Protein AF-A0A527ZM57-F1 (afdb_monomer)

pLDDT: mean 93.77, std 7.43, range [57.5, 98.0]

Radius of gyration: 17.24 Å; Cα contacts (8 Å, |Δi|>4): 39; chains: 1; bounding box: 31×16×55 Å

Foldseek 3Di:
DVVPDDDDPCPCVCVVVVVVVVLQVVLCVLLVVPDGLPQDPPNDPVSSVVSNVVSNVCSVVVD

Structure (mmCIF, N/CA/C/O backbone):
data_AF-A0A527ZM57-F1
#
_entry.id   AF-A0A527ZM57-F1
#
loop_
_atom_site.group_PDB
_atom_site.id
_atom_site.type_symbol
_atom_site.label_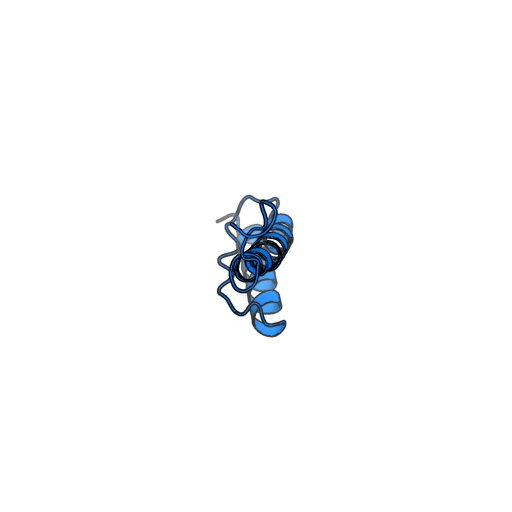atom_id
_atom_site.label_alt_id
_atom_site.label_comp_id
_atom_site.label_asym_id
_atom_site.label_entity_id
_atom_site.label_seq_id
_atom_site.pdbx_PDB_ins_code
_atom_site.Cartn_x
_atom_site.Cartn_y
_atom_site.Cartn_z
_atom_site.occupancy
_atom_site.B_iso_or_equiv
_atom_site.auth_seq_id
_atom_site.auth_comp_id
_atom_site.auth_asym_id
_atom_site.auth_atom_id
_atom_site.pdbx_PDB_model_num
ATOM 1 N N . THR A 1 1 ? 12.355 15.082 -32.348 1.00 61.12 1 THR A N 1
ATOM 2 C CA . THR A 1 1 ? 12.200 13.812 -31.605 1.00 61.12 1 THR A CA 1
ATOM 3 C C . THR A 1 1 ? 12.488 12.669 -32.553 1.00 61.12 1 THR A C 1
ATOM 5 O O . THR A 1 1 ? 12.011 12.707 -33.682 1.00 61.12 1 THR A O 1
ATOM 8 N N . VAL A 1 2 ? 13.292 11.687 -32.145 1.00 86.38 2 VAL A N 1
ATOM 9 C CA . VAL A 1 2 ? 13.563 10.497 -32.971 1.00 86.38 2 VAL A CA 1
ATOM 10 C C . VAL A 1 2 ? 12.238 9.765 -33.203 1.00 86.38 2 VAL A C 1
ATOM 12 O O . VAL A 1 2 ? 11.603 9.364 -32.240 1.00 86.38 2 VAL A O 1
ATOM 15 N N . HIS A 1 3 ? 11.764 9.663 -34.448 1.00 94.69 3 HIS A N 1
ATOM 16 C CA . HIS A 1 3 ? 10.517 8.961 -34.811 1.00 94.69 3 HIS A CA 1
ATOM 17 C C . HIS A 1 3 ? 9.278 9.293 -33.945 1.00 94.69 3 HIS A C 1
ATOM 19 O O . HIS A 1 3 ? 8.466 8.418 -33.667 1.00 94.69 3 HIS A O 1
ATOM 25 N N . ARG A 1 4 ? 9.110 10.551 -33.503 1.00 92.69 4 ARG A N 1
ATOM 26 C CA . ARG A 1 4 ? 8.029 10.966 -32.572 1.00 92.69 4 ARG A CA 1
ATOM 27 C C . ARG A 1 4 ? 8.063 10.277 -31.193 1.00 92.69 4 ARG A C 1
ATOM 29 O O . ARG A 1 4 ? 7.060 10.296 -30.483 1.00 92.69 4 ARG A O 1
ATOM 36 N N . SER A 1 5 ? 9.209 9.741 -30.781 1.00 94.75 5 SER A N 1
ATOM 37 C CA . SER A 1 5 ? 9.399 9.163 -29.451 1.00 94.75 5 SER A CA 1
ATOM 38 C C . SER A 1 5 ? 9.326 10.211 -28.333 1.00 94.75 5 SER A C 1
ATOM 40 O O . SER A 1 5 ? 9.418 11.427 -28.563 1.00 94.75 5 SER A O 1
ATOM 42 N N . LYS A 1 6 ? 9.156 9.717 -27.104 1.00 95.00 6 LYS A N 1
ATOM 43 C CA . LYS A 1 6 ? 9.156 10.488 -25.858 1.00 95.00 6 LYS A CA 1
ATOM 44 C C . LYS A 1 6 ? 10.124 9.842 -24.875 1.00 95.00 6 LYS A C 1
ATOM 46 O O . LYS A 1 6 ? 10.285 8.625 -24.874 1.00 95.00 6 LYS A O 1
ATOM 51 N N . ALA A 1 7 ? 10.762 10.661 -24.049 1.00 94.31 7 ALA A N 1
ATOM 52 C CA . ALA A 1 7 ? 11.533 10.155 -22.926 1.00 94.31 7 ALA A CA 1
ATOM 53 C C . ALA A 1 7 ? 10.578 9.510 -21.910 1.00 94.31 7 ALA A C 1
ATOM 55 O O . ALA A 1 7 ? 9.538 10.086 -21.602 1.00 94.31 7 ALA A O 1
ATOM 56 N N . VAL A 1 8 ? 10.933 8.325 -21.413 1.00 95.25 8 VAL A N 1
ATOM 57 C CA . VAL A 1 8 ? 10.140 7.546 -20.442 1.00 95.25 8 VAL A CA 1
ATOM 58 C C . VAL A 1 8 ? 11.001 7.008 -19.292 1.00 95.25 8 VAL A C 1
ATOM 60 O O . VAL A 1 8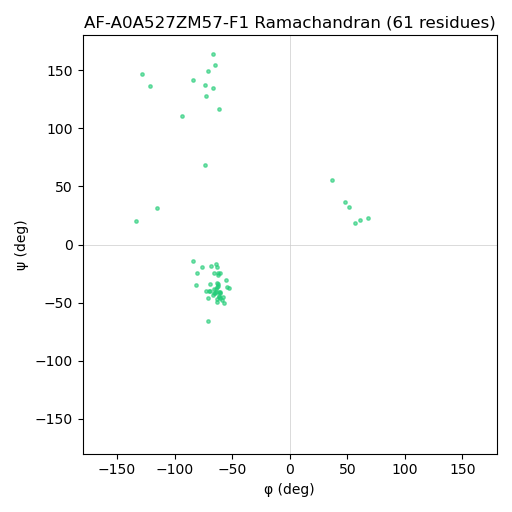 ? 10.614 6.054 -18.638 1.00 95.25 8 VAL A O 1
ATOM 63 N N . GLY A 1 9 ? 12.178 7.594 -19.047 1.00 96.31 9 GLY A N 1
ATOM 64 C CA . GLY A 1 9 ? 13.032 7.199 -17.919 1.00 96.31 9 GLY A CA 1
ATOM 65 C C . GLY A 1 9 ? 12.433 7.632 -16.580 1.00 96.31 9 GLY A C 1
ATOM 66 O O . GLY A 1 9 ? 12.004 6.810 -15.783 1.00 96.31 9 GLY A O 1
ATOM 67 N N . GLU A 1 10 ? 12.355 8.943 -16.365 1.00 98.00 10 GLU A N 1
ATOM 68 C CA . GLU A 1 10 ? 11.780 9.544 -15.156 1.00 98.00 10 GLU A CA 1
ATOM 69 C C . GLU A 1 10 ? 10.241 9.638 -15.155 1.00 98.00 10 GLU A C 1
ATOM 71 O O . GLU A 1 10 ? 9.660 9.448 -14.089 1.00 98.00 10 GLU A O 1
ATOM 76 N N . PRO A 1 11 ? 9.534 9.884 -16.284 1.00 96.69 11 PRO A N 1
ATOM 77 C CA . PRO A 1 11 ? 8.077 10.066 -16.263 1.00 96.69 11 PRO A CA 1
ATOM 78 C C . PRO A 1 11 ? 7.249 8.936 -15.627 1.00 96.69 11 PRO A C 1
ATOM 80 O O . PRO A 1 11 ? 6.199 9.244 -15.067 1.00 96.69 11 PRO A O 1
ATOM 83 N N . PRO A 1 12 ? 7.666 7.655 -15.663 1.00 96.62 12 PRO A N 1
ATOM 84 C CA . PRO A 1 12 ? 6.967 6.593 -14.941 1.00 96.62 12 PRO A CA 1
ATOM 85 C C . PRO A 1 12 ? 7.217 6.573 -13.426 1.00 96.62 12 PRO A C 1
ATOM 87 O O . PRO A 1 12 ? 6.415 5.984 -12.707 1.00 96.62 12 PRO A O 1
ATOM 90 N N . LEU A 1 13 ? 8.287 7.196 -12.913 1.00 97.31 13 LEU A N 1
ATOM 91 C CA . LEU A 1 13 ? 8.639 7.153 -11.485 1.00 97.31 13 LEU A CA 1
ATOM 92 C C . LEU A 1 13 ? 7.508 7.679 -10.572 1.00 97.31 13 LEU A C 1
ATOM 94 O O . LEU A 1 13 ? 7.164 6.992 -9.606 1.00 97.31 13 LEU A O 1
ATOM 98 N N . PRO A 1 14 ? 6.851 8.819 -10.870 1.00 97.12 14 PRO A N 1
ATOM 99 C CA . PRO A 1 14 ? 5.729 9.307 -10.069 1.00 97.12 14 PRO A CA 1
ATOM 100 C C . PRO A 1 14 ? 4.502 8.385 -10.065 1.00 97.12 14 PRO A C 1
ATOM 102 O O . PRO A 1 14 ? 3.664 8.515 -9.174 1.00 97.12 14 PRO A O 1
ATOM 105 N N . LEU A 1 15 ? 4.376 7.434 -11.004 1.00 97.56 15 LEU A N 1
ATOM 106 C CA . LEU A 1 15 ? 3.238 6.503 -11.029 1.00 97.56 15 LEU A CA 1
ATOM 107 C C . LEU A 1 15 ? 3.182 5.630 -9.768 1.00 97.56 15 LEU A C 1
ATOM 109 O O . LEU A 1 15 ? 2.096 5.206 -9.380 1.00 97.56 15 LEU A O 1
ATOM 113 N N . GLY A 1 16 ? 4.309 5.418 -9.078 1.00 96.62 16 GLY A N 1
ATOM 114 C CA . GLY A 1 16 ? 4.344 4.707 -7.796 1.00 96.62 16 GLY A CA 1
ATOM 115 C C . GLY A 1 16 ? 3.515 5.372 -6.687 1.00 96.62 16 GLY A C 1
ATOM 116 O O . GLY A 1 16 ? 3.027 4.682 -5.795 1.00 96.62 16 GLY A O 1
ATOM 117 N N . ILE A 1 17 ? 3.266 6.687 -6.772 1.00 96.94 17 ILE A N 1
ATOM 118 C CA . ILE A 1 17 ? 2.420 7.424 -5.813 1.00 96.94 17 ILE A CA 1
ATOM 119 C C . ILE A 1 17 ? 0.977 6.892 -5.824 1.00 96.94 17 ILE A C 1
ATOM 121 O O . ILE A 1 17 ? 0.298 6.936 -4.798 1.00 96.94 17 ILE A O 1
ATOM 125 N N . SER A 1 18 ? 0.524 6.306 -6.941 1.00 97.75 18 SER A N 1
ATOM 126 C CA . SER A 1 18 ? -0.793 5.658 -7.020 1.00 97.75 18 SER A CA 1
ATOM 127 C C . SER A 1 18 ? -0.991 4.588 -5.941 1.00 97.75 18 SER A C 1
ATOM 129 O O . SER A 1 18 ? -2.071 4.499 -5.363 1.00 97.75 18 SER A O 1
ATOM 131 N N . VAL A 1 19 ? 0.061 3.838 -5.599 1.00 97.38 19 VAL A N 1
ATOM 132 C CA . VAL A 1 19 ? 0.012 2.794 -4.567 1.00 97.38 19 VAL A CA 1
ATOM 133 C C . VAL A 1 19 ? -0.123 3.404 -3.173 1.00 97.38 19 VAL A C 1
ATOM 135 O O . VAL A 1 19 ? -0.907 2.914 -2.367 1.00 97.38 19 VAL A O 1
ATOM 138 N N . LEU A 1 20 ? 0.581 4.505 -2.889 1.00 97.00 20 LEU A N 1
ATOM 139 C CA . LEU A 1 20 ? 0.446 5.218 -1.614 1.00 97.00 20 LEU A CA 1
ATOM 140 C C . LEU A 1 20 ? -0.987 5.735 -1.410 1.00 97.00 20 LEU A C 1
ATOM 142 O O . LEU A 1 20 ? -1.537 5.625 -0.312 1.00 97.00 20 LEU A O 1
ATOM 146 N N . HIS A 1 21 ? -1.607 6.265 -2.467 1.00 96.69 21 HIS A N 1
ATOM 147 C CA . HIS A 1 21 ? -2.998 6.717 -2.418 1.00 96.69 21 HIS A CA 1
ATOM 148 C C . HIS A 1 21 ? -3.986 5.555 -2.280 1.00 96.69 21 HIS A C 1
ATOM 150 O O . HIS A 1 21 ? -4.914 5.664 -1.487 1.00 96.69 21 HIS A O 1
ATOM 156 N N . ALA A 1 22 ? -3.762 4.433 -2.969 1.00 97.94 22 ALA A N 1
ATOM 157 C CA . ALA A 1 22 ? -4.590 3.237 -2.814 1.00 97.94 22 ALA A CA 1
ATOM 158 C C . ALA A 1 22 ? -4.533 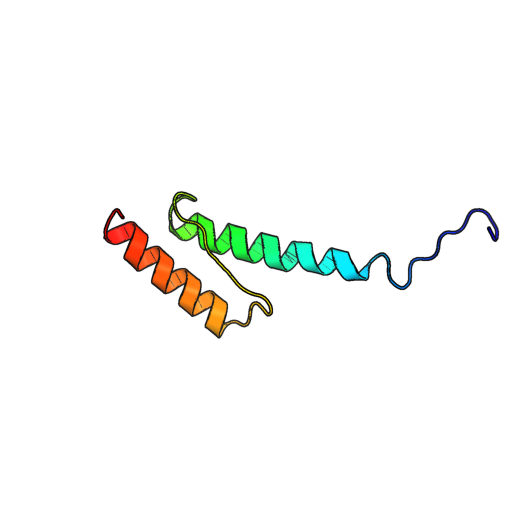2.677 -1.381 1.00 97.94 22 ALA A C 1
ATOM 160 O O . ALA A 1 22 ? -5.559 2.312 -0.815 1.00 97.94 22 ALA A O 1
ATOM 161 N N . LEU A 1 23 ? -3.346 2.660 -0.764 1.00 97.62 23 LEU A N 1
ATOM 162 C CA . LEU A 1 23 ? -3.195 2.267 0.640 1.00 97.62 23 LEU A CA 1
ATOM 163 C C . LEU A 1 23 ? -3.894 3.250 1.582 1.00 97.62 23 LEU A C 1
ATOM 165 O O . LEU A 1 23 ? -4.558 2.825 2.521 1.00 97.62 23 LEU A O 1
ATOM 169 N N . SER A 1 24 ? -3.775 4.553 1.324 1.00 96.69 24 SER A N 1
ATOM 170 C CA . SER A 1 24 ? -4.470 5.575 2.113 1.00 96.69 24 SER A CA 1
ATOM 171 C C . SER A 1 24 ? -5.990 5.390 2.043 1.00 96.69 24 SER A C 1
ATOM 173 O O . SER A 1 24 ? -6.648 5.387 3.079 1.00 96.69 24 SER A O 1
ATOM 175 N N . ASP A 1 25 ? -6.539 5.163 0.849 1.00 97.69 25 ASP A N 1
ATOM 176 C CA . ASP A 1 25 ? -7.969 4.907 0.646 1.00 97.69 25 ASP A CA 1
ATOM 177 C C . ASP A 1 25 ? -8.449 3.640 1.378 1.00 97.69 25 ASP A C 1
ATOM 179 O O . ASP A 1 25 ? -9.434 3.684 2.115 1.00 97.69 25 ASP A O 1
ATOM 183 N N . ALA A 1 26 ? -7.687 2.544 1.293 1.00 97.44 26 ALA A N 1
ATOM 184 C CA . ALA A 1 26 ? -7.986 1.305 2.014 1.00 97.44 26 ALA A CA 1
ATOM 185 C C . ALA A 1 26 ? -7.949 1.465 3.546 1.00 97.44 26 ALA A C 1
ATOM 187 O O . ALA A 1 26 ? -8.698 0.809 4.267 1.00 97.44 26 ALA A O 1
ATOM 188 N N . VAL A 1 27 ? -7.084 2.335 4.075 1.00 97.06 27 VAL A N 1
ATOM 189 C CA . VAL A 1 27 ? -7.077 2.651 5.512 1.00 97.06 27 VAL A CA 1
ATOM 190 C C . VAL A 1 27 ? -8.292 3.512 5.875 1.00 97.06 27 VAL A C 1
ATOM 192 O O . VAL A 1 27 ? -8.926 3.264 6.899 1.00 97.06 27 VAL A O 1
ATOM 195 N N . ALA A 1 28 ? -8.670 4.474 5.027 1.00 97.06 28 ALA A N 1
ATOM 196 C CA . ALA A 1 28 ? -9.843 5.325 5.240 1.00 97.06 28 ALA A CA 1
ATOM 197 C C . ALA A 1 28 ? -11.160 4.530 5.275 1.00 97.06 28 ALA A C 1
ATOM 199 O O . ALA A 1 28 ? -12.059 4.867 6.052 1.00 97.06 28 ALA A O 1
ATOM 200 N N . SER A 1 29 ? -11.267 3.447 4.495 1.00 96.62 29 SER A N 1
ATOM 201 C CA . SER A 1 29 ? -12.470 2.604 4.472 1.00 96.62 29 SER A CA 1
ATOM 202 C C . SER A 1 29 ? -12.756 1.914 5.811 1.00 96.62 29 SER A C 1
ATOM 204 O O . SER A 1 29 ? -13.889 1.520 6.062 1.00 96.62 29 SER A O 1
ATOM 206 N N . VAL A 1 30 ? -11.764 1.789 6.702 1.00 95.94 30 VAL A N 1
ATOM 207 C CA . VAL A 1 30 ? -11.946 1.232 8.058 1.00 95.94 30 VAL A CA 1
ATOM 208 C C . VAL A 1 30 ? -12.841 2.119 8.935 1.00 95.94 30 VAL A C 1
ATOM 210 O O . VAL A 1 30 ?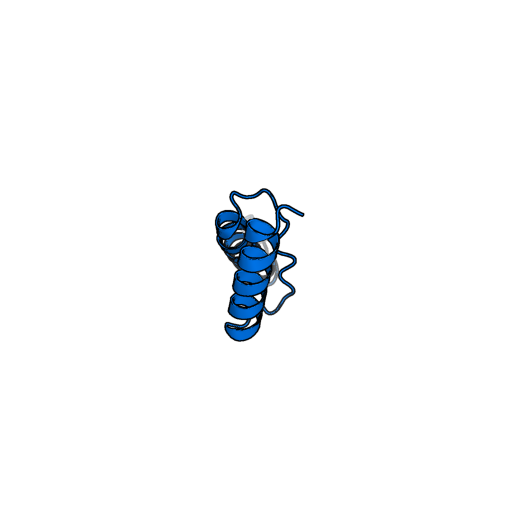 -13.462 1.624 9.872 1.00 95.94 30 VAL A O 1
ATOM 213 N N . ALA A 1 31 ? -12.923 3.415 8.628 1.00 95.25 31 ALA A N 1
ATOM 214 C CA . ALA A 1 31 ? -13.742 4.395 9.338 1.00 95.25 31 ALA A CA 1
ATOM 215 C C . ALA A 1 31 ? -14.859 4.970 8.444 1.00 95.25 31 ALA A C 1
ATOM 217 O O . ALA A 1 31 ? -15.198 6.150 8.563 1.00 95.25 31 ALA A O 1
ATOM 218 N N . ASP A 1 32 ? -15.376 4.175 7.497 1.00 94.75 32 ASP A N 1
ATOM 219 C CA . ASP A 1 32 ? -16.400 4.584 6.518 1.00 94.75 32 ASP A CA 1
ATOM 220 C C . ASP A 1 32 ? -16.034 5.876 5.756 1.00 94.75 32 ASP A C 1
ATOM 222 O O . ASP A 1 32 ? -16.896 6.693 5.430 1.00 94.75 32 ASP A O 1
ATOM 226 N N . HIS A 1 33 ? -14.736 6.104 5.516 1.00 94.69 33 HIS A N 1
ATOM 227 C CA . HIS A 1 33 ? -14.187 7.324 4.906 1.00 94.69 33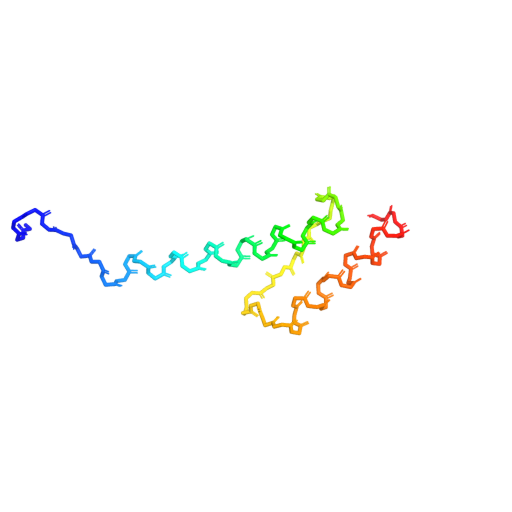 HIS A CA 1
ATOM 228 C C . HIS A 1 33 ? -14.536 8.633 5.644 1.00 94.69 33 HIS A C 1
ATOM 230 O O . HIS A 1 33 ? -14.406 9.722 5.082 1.00 94.69 33 HIS A O 1
ATOM 236 N N . ARG A 1 34 ? -14.951 8.560 6.914 1.00 92.94 34 ARG A N 1
ATOM 237 C CA . ARG A 1 34 ? -15.300 9.740 7.728 1.00 92.94 34 ARG A CA 1
ATOM 238 C C . ARG A 1 34 ? -14.069 10.435 8.306 1.00 92.94 34 ARG A C 1
ATOM 240 O O . ARG A 1 34 ? -14.119 11.625 8.603 1.00 92.94 34 ARG A O 1
ATOM 247 N N . ILE A 1 35 ? -12.973 9.693 8.450 1.00 92.75 35 ILE A N 1
ATOM 248 C CA . ILE A 1 35 ? -11.734 10.129 9.093 1.00 92.75 35 ILE A CA 1
ATOM 249 C C . ILE A 1 35 ? -10.581 10.017 8.095 1.00 92.75 35 ILE A C 1
ATOM 251 O O . ILE A 1 35 ? -10.440 9.024 7.381 1.00 92.75 35 ILE A O 1
ATOM 255 N N . CYS A 1 36 ? -9.727 11.042 8.054 1.00 92.31 36 CYS A N 1
ATOM 256 C CA . CYS A 1 36 ? -8.560 11.048 7.180 1.00 92.31 36 CYS A CA 1
ATOM 257 C C . CYS A 1 36 ? -7.468 10.0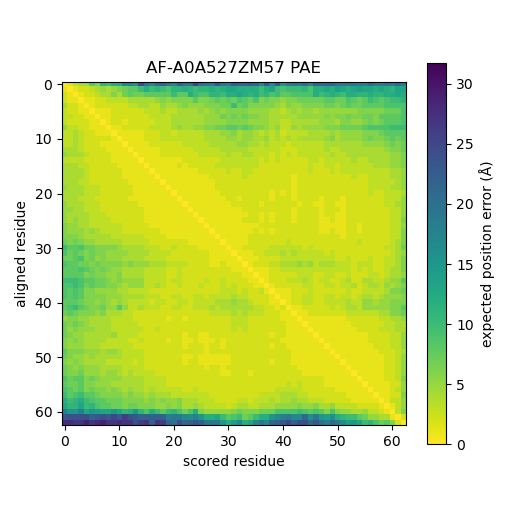84 7.703 1.00 92.31 36 CYS A C 1
ATOM 259 O O . CYS A 1 36 ? -7.021 10.225 8.845 1.00 92.31 36 CYS A O 1
ATOM 261 N N . PRO A 1 37 ? -6.960 9.157 6.868 1.00 92.38 37 PRO A N 1
ATOM 262 C CA . PRO A 1 37 ? -5.999 8.125 7.262 1.00 92.38 37 PRO A CA 1
ATOM 263 C C . PRO A 1 37 ? -4.606 8.668 7.613 1.00 92.38 37 PRO A C 1
ATOM 265 O O . PRO A 1 37 ? -3.862 7.969 8.296 1.00 92.38 37 PRO A O 1
ATOM 268 N N . ARG A 1 38 ? -4.246 9.899 7.199 1.00 93.50 38 ARG A N 1
ATOM 269 C CA . ARG A 1 38 ? -2.938 10.555 7.451 1.00 93.50 38 ARG A CA 1
ATOM 270 C C . ARG A 1 38 ? -1.757 9.567 7.406 1.00 93.50 38 ARG A C 1
ATOM 272 O O . ARG A 1 38 ? -1.048 9.395 8.396 1.00 93.50 38 ARG A O 1
ATOM 279 N N . LEU A 1 39 ? -1.627 8.850 6.288 1.00 94.69 39 LEU A N 1
ATOM 280 C CA . LEU A 1 39 ? -0.589 7.844 6.077 1.00 94.69 39 LEU A CA 1
ATOM 281 C C . LEU A 1 39 ? 0.617 8.486 5.382 1.00 94.69 39 LEU A C 1
ATOM 283 O O . LEU A 1 39 ? 0.543 8.837 4.205 1.00 94.69 39 LEU A O 1
ATOM 287 N N . ASP A 1 40 ? 1.725 8.620 6.107 1.00 92.62 40 ASP A N 1
ATOM 288 C CA . ASP A 1 40 ? 2.955 9.202 5.571 1.00 92.62 40 ASP A CA 1
ATOM 289 C C . ASP A 1 40 ? 3.802 8.169 4.802 1.00 92.62 40 ASP A C 1
ATOM 291 O O . ASP A 1 40 ? 3.930 7.014 5.231 1.00 92.62 40 ASP A O 1
ATOM 295 N N . PRO A 1 41 ? 4.442 8.562 3.685 1.00 93.00 41 PRO A N 1
ATOM 296 C CA . PRO A 1 41 ? 5.423 7.720 3.019 1.00 93.00 41 PRO A CA 1
ATOM 297 C C . PRO A 1 41 ? 6.732 7.601 3.831 1.00 93.00 41 PRO A C 1
ATOM 299 O O . PRO A 1 41 ? 7.147 8.558 4.485 1.00 93.00 41 PRO A O 1
ATOM 302 N N . PRO A 1 42 ? 7.455 6.466 3.737 1.00 94.56 42 PRO A N 1
ATOM 303 C CA . PRO A 1 42 ? 7.050 5.224 3.083 1.00 94.56 42 PRO A CA 1
ATOM 304 C C . PRO A 1 42 ? 6.000 4.475 3.917 1.00 94.56 42 PRO A C 1
ATOM 306 O O . PRO A 1 42 ? 6.154 4.340 5.133 1.00 94.56 42 PRO A O 1
ATOM 309 N N . ALA A 1 43 ? 4.970 3.948 3.251 1.00 95.56 43 ALA A N 1
ATOM 310 C CA . ALA A 1 43 ? 3.889 3.175 3.864 1.00 95.56 43 ALA A CA 1
ATOM 311 C C . ALA A 1 43 ? 4.367 1.767 4.265 1.00 95.56 43 ALA A C 1
ATOM 313 O O . ALA A 1 43 ? 3.999 0.767 3.651 1.00 95.56 43 ALA A O 1
ATOM 314 N N . THR A 1 44 ? 5.246 1.691 5.268 1.00 97.38 44 THR A N 1
ATOM 315 C CA . THR A 1 44 ? 5.703 0.409 5.811 1.00 97.38 44 THR A CA 1
ATOM 316 C C . THR A 1 44 ? 4.535 -0.327 6.472 1.00 97.38 44 THR A C 1
ATOM 318 O O . THR A 1 44 ? 3.589 0.325 6.931 1.00 97.38 44 THR A O 1
ATOM 321 N N . PRO A 1 45 ? 4.584 -1.667 6.563 1.00 97.00 45 PRO A N 1
ATOM 322 C CA . PRO A 1 45 ? 3.527 -2.441 7.209 1.00 97.00 45 PRO A CA 1
ATOM 323 C C . PRO A 1 45 ? 3.206 -1.960 8.632 1.00 97.00 45 PRO A C 1
ATOM 325 O O . PRO A 1 45 ? 2.039 -1.897 9.010 1.00 97.00 45 PRO A O 1
ATOM 328 N N . GLU A 1 46 ? 4.217 -1.545 9.398 1.00 97.69 46 GLU A N 1
ATOM 329 C CA . GLU A 1 46 ? 4.050 -1.030 10.760 1.00 97.69 46 GLU A CA 1
ATOM 330 C C . GLU A 1 46 ? 3.287 0.301 10.774 1.00 97.69 46 GLU A C 1
ATOM 332 O O . GLU A 1 46 ? 2.374 0.469 11.580 1.00 97.69 46 GLU A O 1
ATOM 337 N N . ARG A 1 47 ? 3.604 1.234 9.859 1.00 97.19 47 ARG A N 1
ATOM 338 C CA . ARG A 1 47 ? 2.872 2.509 9.737 1.00 97.19 47 ARG A CA 1
ATOM 339 C C . ARG A 1 47 ? 1.429 2.295 9.295 1.00 97.19 47 ARG A C 1
ATOM 341 O O . ARG A 1 47 ? 0.536 2.973 9.797 1.00 97.19 47 ARG A O 1
ATOM 348 N N . VAL A 1 48 ? 1.199 1.345 8.389 1.00 97.38 48 VAL A N 1
ATOM 349 C CA . VAL A 1 48 ? -0.153 0.970 7.953 1.00 97.38 48 VAL A CA 1
ATOM 350 C C . VAL A 1 48 ? -0.950 0.394 9.125 1.00 97.38 48 VAL A C 1
ATOM 352 O O . VAL A 1 48 ? -2.070 0.840 9.366 1.00 97.38 48 VAL A O 1
ATOM 355 N N . LEU A 1 49 ? -0.367 -0.526 9.900 1.00 97.06 49 LEU A N 1
ATOM 356 C CA . LEU A 1 49 ? -1.009 -1.087 11.091 1.00 97.06 49 LEU A CA 1
ATOM 357 C C . LEU A 1 49 ? -1.365 0.006 12.108 1.00 97.06 49 LEU A C 1
ATOM 359 O O . LEU A 1 49 ? -2.502 0.067 12.569 1.00 97.06 49 LEU A O 1
ATOM 363 N N . MET A 1 50 ? -0.423 0.903 12.413 1.00 97.06 50 MET A N 1
ATOM 364 C CA . MET A 1 50 ? -0.658 2.017 13.338 1.00 97.06 50 MET A CA 1
ATOM 365 C C . MET A 1 50 ? -1.776 2.950 12.858 1.00 97.06 50 MET A C 1
ATOM 367 O O . MET A 1 50 ? -2.602 3.377 13.663 1.00 97.06 50 MET A O 1
ATOM 371 N N . ALA A 1 51 ? -1.834 3.253 11.558 1.00 96.62 51 ALA A N 1
ATOM 372 C CA . ALA A 1 51 ? -2.887 4.094 10.994 1.00 96.62 51 ALA A CA 1
ATOM 373 C C . ALA A 1 51 ? -4.272 3.430 11.093 1.00 96.62 51 ALA A C 1
ATOM 375 O O . ALA A 1 51 ? -5.239 4.096 11.459 1.00 96.62 51 ALA A O 1
ATOM 376 N N . ILE A 1 52 ? -4.362 2.122 10.829 1.00 96.81 52 ILE A N 1
ATOM 377 C CA . ILE A 1 52 ? -5.608 1.350 10.956 1.00 96.81 52 ILE A CA 1
ATOM 378 C C . ILE A 1 52 ? -6.097 1.332 12.406 1.00 96.81 52 ILE A C 1
ATOM 380 O O . ILE A 1 52 ? -7.269 1.609 12.656 1.00 96.81 52 ILE A O 1
ATOM 384 N N . GLU A 1 53 ? -5.222 1.015 13.362 1.00 96.69 53 GLU A N 1
ATOM 385 C CA . GLU A 1 53 ? -5.605 0.943 14.778 1.00 96.69 53 GLU A CA 1
ATOM 386 C C . GLU A 1 53 ? -6.046 2.310 15.313 1.00 96.69 53 GLU A C 1
ATOM 388 O O . GLU A 1 53 ? -7.085 2.398 15.973 1.00 96.69 53 GLU A O 1
ATOM 393 N N . ARG A 1 54 ? -5.345 3.388 14.928 1.00 95.69 54 ARG A N 1
ATOM 394 C CA . ARG A 1 54 ? -5.753 4.765 15.234 1.00 95.69 54 ARG A CA 1
ATOM 395 C C . ARG A 1 54 ? -7.159 5.065 14.704 1.00 95.69 54 ARG A C 1
ATOM 397 O O . ARG A 1 54 ? -8.012 5.527 15.456 1.00 95.69 54 ARG A O 1
ATOM 404 N N . LEU A 1 55 ? -7.429 4.761 13.431 1.00 95.62 55 LEU A N 1
ATOM 405 C CA . LEU A 1 55 ? -8.738 5.024 12.822 1.00 95.62 55 LEU A CA 1
ATOM 406 C C . LEU A 1 55 ? -9.863 4.214 13.472 1.00 95.62 55 LEU A C 1
ATOM 408 O O . LEU A 1 55 ? -10.953 4.746 13.668 1.00 95.62 55 LEU A O 1
ATOM 412 N N . LYS A 1 56 ? -9.615 2.952 13.847 1.00 94.56 56 LYS A N 1
ATOM 413 C CA . LYS A 1 56 ? -10.596 2.137 14.585 1.00 94.56 56 LYS A CA 1
ATOM 414 C C . LYS A 1 56 ? -10.925 2.726 15.955 1.00 94.56 56 LYS A C 1
ATOM 416 O O . LYS A 1 56 ? -12.051 2.590 16.431 1.00 94.56 56 LYS A O 1
ATOM 421 N N . GLU A 1 57 ? -9.948 3.306 16.642 1.00 94.75 57 GLU A N 1
ATOM 422 C CA . GLU A 1 57 ? -10.165 3.953 17.936 1.00 94.75 57 GLU A CA 1
ATOM 423 C C . GLU A 1 57 ? -10.952 5.259 17.795 1.00 94.75 57 GLU A C 1
ATOM 425 O O . GLU A 1 57 ? -11.952 5.446 18.494 1.00 94.75 57 GLU A O 1
ATOM 430 N N . GLU A 1 58 ? -10.577 6.108 16.839 1.00 92.75 58 GLU A N 1
ATOM 431 C CA . GLU A 1 58 ? -11.288 7.357 16.546 1.00 92.75 58 GLU A CA 1
ATOM 432 C C . GLU A 1 58 ? -12.741 7.086 16.101 1.00 92.75 58 GLU A C 1
ATOM 434 O O . GLU A 1 58 ? -13.676 7.668 16.655 1.00 92.75 58 GLU A O 1
ATOM 439 N N . ALA A 1 59 ? -12.960 6.112 15.206 1.00 90.88 59 ALA A N 1
ATOM 440 C CA . ALA A 1 59 ? -14.295 5.728 14.737 1.00 90.88 59 ALA A CA 1
ATOM 441 C C . ALA A 1 59 ? -15.202 5.192 15.861 1.00 90.88 59 ALA A C 1
ATOM 443 O O . ALA A 1 59 ? -16.402 5.464 15.866 1.00 90.88 59 ALA A O 1
ATOM 444 N N . ARG A 1 60 ? -14.641 4.459 16.836 1.00 89.56 60 ARG A N 1
ATOM 445 C CA . ARG A 1 60 ? -15.384 4.002 18.028 1.00 89.56 60 ARG A CA 1
ATOM 446 C C . ARG A 1 60 ? -15.751 5.1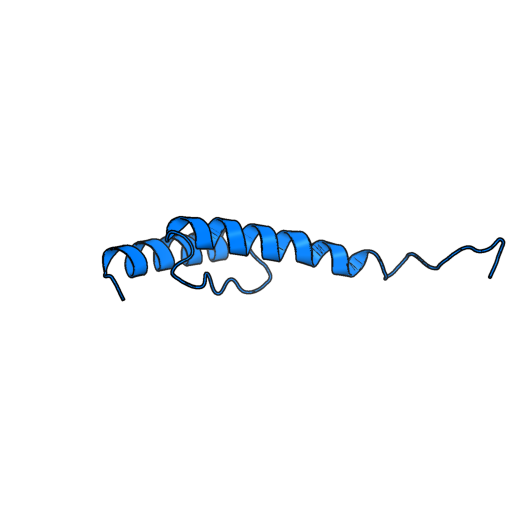47 18.967 1.00 89.56 60 ARG A C 1
ATOM 448 O O . ARG A 1 60 ? -16.790 5.083 19.617 1.00 89.56 60 ARG A O 1
ATOM 455 N N . THR A 1 61 ? -14.894 6.160 19.055 1.00 85.94 61 THR A N 1
ATOM 456 C CA . THR A 1 61 ? -15.055 7.284 19.988 1.00 85.94 61 THR A CA 1
ATOM 457 C C . THR A 1 61 ? -15.986 8.367 19.427 1.00 85.94 61 THR A C 1
ATOM 459 O O . THR A 1 61 ? -16.484 9.197 20.184 1.00 85.94 61 THR A O 1
ATOM 462 N N . GLY A 1 62 ? -16.293 8.327 18.125 1.00 70.06 62 GLY A N 1
ATOM 463 C CA . GLY A 1 62 ? -17.234 9.248 17.480 1.00 70.06 62 GLY A CA 1
ATOM 464 C C . GLY A 1 62 ? -16.735 10.694 17.412 1.00 70.06 62 GLY A C 1
ATOM 465 O O . GLY A 1 62 ? -17.561 11.605 17.343 1.00 70.06 62 GLY A O 1
ATOM 466 N N . ALA A 1 63 ? -15.413 10.886 17.475 1.00 57.50 63 ALA A N 1
ATOM 467 C CA . ALA A 1 63 ? -14.750 12.176 17.297 1.00 57.50 63 ALA A CA 1
ATOM 468 C C . ALA A 1 63 ? -14.628 12.551 15.813 1.00 57.50 63 ALA A C 1
ATOM 470 O O . ALA A 1 63 ? -14.470 11.630 14.978 1.00 57.50 63 ALA A O 1
#

Solvent-accessible surface area (backbone atoms only — not comparable to full-atom values): 3887 Å² total; per-residue (Å²): 108,75,92,77,57,75,90,63,78,65,74,57,60,68,58,59,53,56,56,58,51,52,53,36,52,61,43,13,55,71,36,76,60,75,49,86,40,84,73,62,85,79,76,42,73,67,57,50,51,52,39,41,54,51,40,50,51,42,56,72,68,71,112

Nearest PDB structures (foldseek):
  7e8j-assembly1_B  TM=3.934E-01  e=6.125E+00  Thermococcus celer Vu 13 = JCM 8558
  7e8k-assemb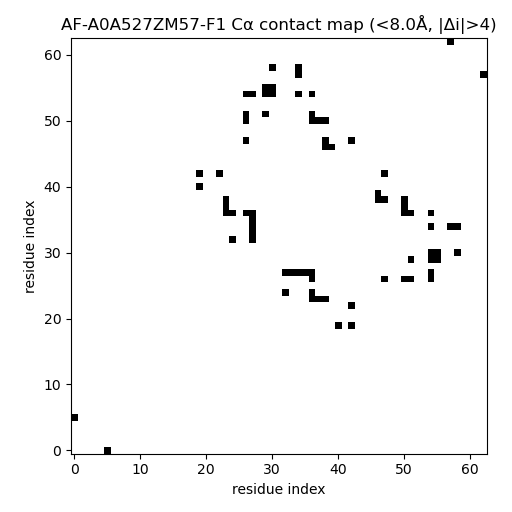ly1_B  TM=3.427E-01  e=8.392E+00  Planctomycetes bacterium GWF2_40_8

Secondary structure (DSSP, 8-state):
-GGG----SSTTGGGGHHHHHHHHHHHHGGGTT-S----PSS--HHHHHHHHHHHHHHHHHT-

Sequence (63 aa):
TVHRSKAVGEPPLPLGISVL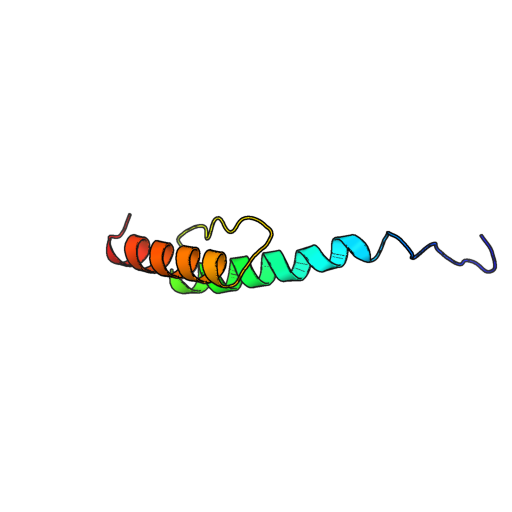HALSDAVASVADHRICPRLDPPATPERVLMAIERLKEEARTGA

Mean predicted aligned error: 3.97 Å